Protein AF-A0A350J0A9-F1 (afdb_monomer)

Structure (mmCIF, N/CA/C/O backbone):
data_AF-A0A350J0A9-F1
#
_entry.id   AF-A0A350J0A9-F1
#
loop_
_atom_site.group_PDB
_atom_site.id
_atom_site.type_symbol
_atom_site.label_atom_id
_atom_site.label_alt_id
_atom_site.label_comp_id
_atom_site.label_asym_id
_atom_site.label_entity_id
_atom_site.label_seq_id
_atom_site.pdbx_PDB_ins_code
_atom_site.Cartn_x
_atom_site.Cartn_y
_atom_site.Cartn_z
_atom_site.occupancy
_atom_site.B_iso_or_equiv
_atom_site.auth_seq_id
_atom_site.auth_comp_id
_atom_site.auth_asym_id
_atom_site.auth_atom_id
_atom_site.pdbx_PDB_model_num
ATOM 1 N N . MET A 1 1 ? -14.880 1.288 5.928 1.00 67.25 1 MET A N 1
ATOM 2 C CA . MET A 1 1 ? -14.500 -0.025 5.382 1.00 67.25 1 MET A CA 1
ATOM 3 C C . MET A 1 1 ? -14.600 0.080 3.876 1.00 67.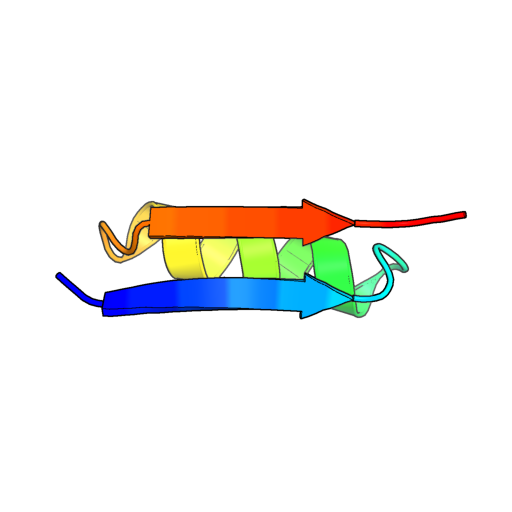25 1 MET A C 1
ATOM 5 O O . MET A 1 1 ? -15.691 -0.022 3.333 1.00 67.25 1 MET A O 1
ATOM 9 N N . GLN A 1 2 ? -13.500 0.465 3.237 1.00 78.94 2 GLN A N 1
ATOM 10 C CA . GLN A 1 2 ? -13.397 0.511 1.784 1.00 78.94 2 GLN A CA 1
ATOM 11 C C . GLN A 1 2 ? -12.366 -0.530 1.360 1.00 78.94 2 GLN A C 1
ATOM 13 O O . GLN A 1 2 ? -11.337 -0.671 2.023 1.00 78.94 2 GLN A O 1
ATOM 18 N N . SER A 1 3 ? -12.661 -1.255 0.287 1.00 91.56 3 SER A N 1
ATOM 19 C CA . SER A 1 3 ? -11.740 -2.231 -0.290 1.00 91.56 3 SER A CA 1
ATOM 20 C C . SER A 1 3 ? -10.909 -1.530 -1.363 1.00 91.56 3 SER A C 1
ATOM 22 O O . SER A 1 3 ? -11.452 -0.940 -2.299 1.00 91.56 3 SER A O 1
ATOM 24 N N . ILE A 1 4 ? -9.587 -1.548 -1.199 1.00 95.50 4 ILE A N 1
ATOM 25 C CA . ILE A 1 4 ? -8.632 -0.830 -2.046 1.00 95.50 4 ILE A CA 1
ATOM 26 C C . ILE A 1 4 ? -7.805 -1.848 -2.828 1.00 95.50 4 ILE A C 1
ATOM 28 O O . ILE A 1 4 ? -7.121 -2.687 -2.241 1.00 95.50 4 ILE A O 1
ATOM 32 N N . LEU A 1 5 ? -7.831 -1.743 -4.157 1.00 97.38 5 LEU A N 1
ATOM 33 C CA . LEU A 1 5 ? -6.923 -2.474 -5.035 1.00 97.38 5 LEU A CA 1
ATOM 34 C C . LEU A 1 5 ? -5.659 -1.640 -5.264 1.00 97.38 5 LEU 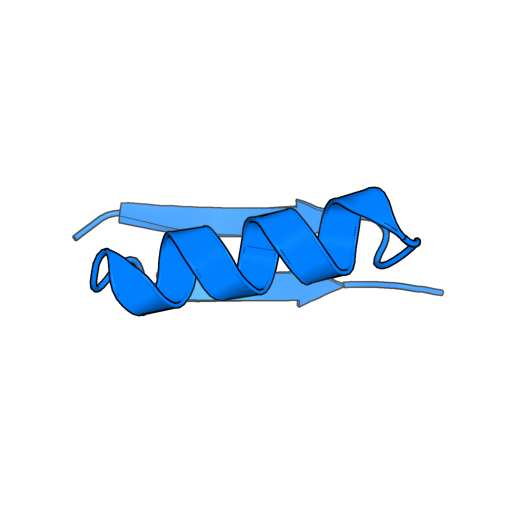A C 1
ATOM 36 O O . LEU A 1 5 ? -5.724 -0.547 -5.826 1.00 97.38 5 LEU A O 1
ATOM 40 N N . LEU A 1 6 ? -4.510 -2.165 -4.848 1.00 96.81 6 LEU A N 1
ATOM 41 C CA . LEU A 1 6 ? -3.212 -1.530 -5.038 1.00 96.81 6 LEU A CA 1
ATOM 42 C C . LEU A 1 6 ? -2.383 -2.306 -6.064 1.00 96.81 6 LEU A C 1
ATOM 44 O O . LEU A 1 6 ? -2.033 -3.458 -5.830 1.00 96.81 6 LEU A O 1
ATOM 48 N N . ILE A 1 7 ? -2.037 -1.671 -7.183 1.00 97.19 7 ILE A N 1
ATOM 49 C CA . ILE A 1 7 ? -1.258 -2.298 -8.259 1.00 97.19 7 ILE A CA 1
ATOM 50 C C . ILE A 1 7 ? 0.164 -1.727 -8.264 1.00 97.19 7 ILE A C 1
ATOM 52 O O . ILE A 1 7 ? 0.353 -0.517 -8.389 1.00 97.19 7 ILE A O 1
ATOM 56 N N . GLY A 1 8 ? 1.154 -2.613 -8.143 1.00 96.31 8 GLY A N 1
ATOM 57 C 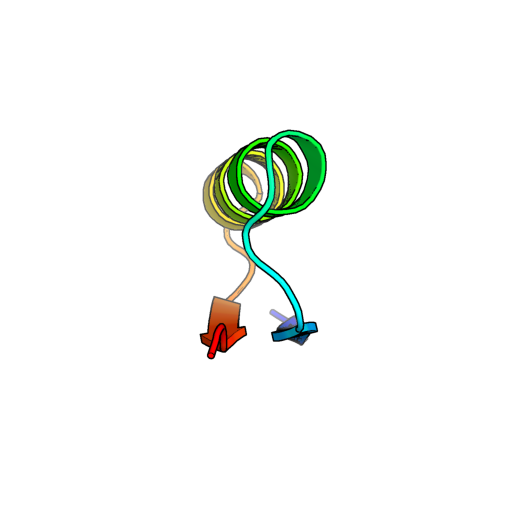CA . GLY A 1 8 ? 2.580 -2.303 -8.072 1.00 96.31 8 GLY A CA 1
ATOM 58 C C . GLY A 1 8 ? 3.079 -2.118 -6.635 1.00 96.31 8 GLY A C 1
ATOM 59 O O . GLY A 1 8 ? 2.801 -1.110 -5.982 1.00 96.31 8 GLY A O 1
ATOM 60 N N . LEU A 1 9 ? 3.900 -3.058 -6.150 1.00 95.88 9 LEU A N 1
ATOM 61 C CA . LEU A 1 9 ? 4.486 -3.066 -4.802 1.00 95.88 9 LEU A CA 1
ATOM 62 C C . LEU A 1 9 ? 5.978 -2.716 -4.821 1.00 95.88 9 LEU A C 1
ATOM 64 O O . LEU A 1 9 ? 6.805 -3.298 -4.106 1.00 95.88 9 LEU A O 1
ATOM 68 N N . GLY A 1 10 ? 6.318 -1.673 -5.580 1.00 95.19 10 GLY A N 1
ATOM 69 C CA . GLY A 1 10 ? 7.589 -0.971 -5.422 1.00 95.19 10 GLY A CA 1
ATOM 70 C C . GLY A 1 10 ? 7.724 -0.329 -4.031 1.00 95.19 10 GLY A C 1
ATOM 71 O O . GLY A 1 10 ? 6.868 -0.471 -3.156 1.00 95.19 10 GLY A O 1
ATOM 72 N N . ARG A 1 11 ? 8.796 0.443 -3.816 1.00 95.62 11 ARG A N 1
ATOM 73 C CA . ARG A 1 11 ? 9.080 1.104 -2.520 1.00 95.62 11 ARG A CA 1
ATOM 74 C C . ARG A 1 11 ? 7.880 1.879 -1.964 1.00 95.62 11 ARG A C 1
ATOM 76 O O . ARG A 1 11 ? 7.567 1.766 -0.784 1.00 95.62 11 ARG A O 1
ATOM 83 N N . PHE A 1 12 ? 7.196 2.621 -2.832 1.00 96.88 12 PHE A N 1
ATOM 84 C CA . PHE A 1 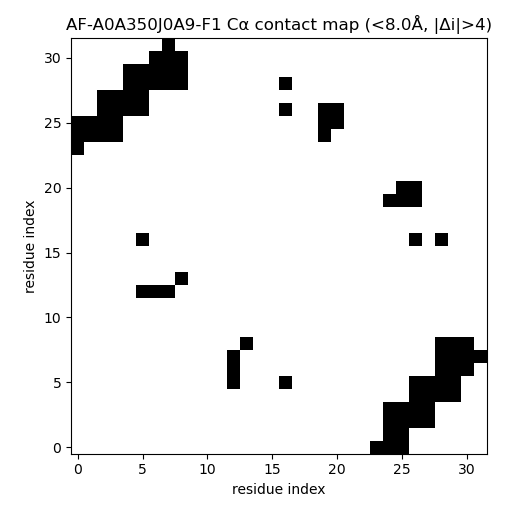12 ? 6.013 3.387 -2.457 1.00 96.88 12 PHE A CA 1
ATOM 85 C C . PHE A 1 12 ? 4.791 2.494 -2.214 1.00 96.88 12 PHE A C 1
ATOM 87 O O . PHE A 1 12 ? 4.141 2.635 -1.185 1.00 96.88 12 PHE A O 1
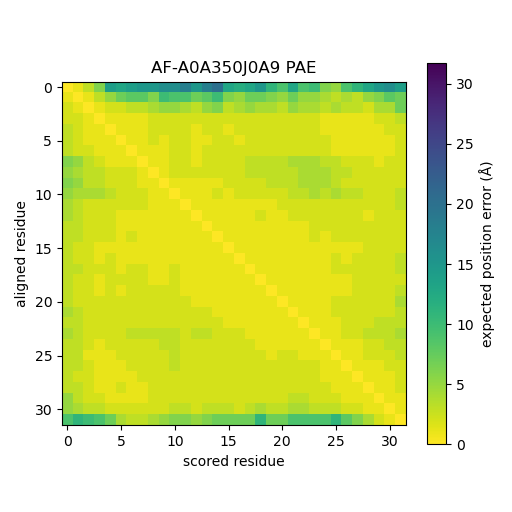ATOM 94 N N . GLY A 1 13 ? 4.519 1.527 -3.098 1.00 96.62 13 GLY A N 1
ATOM 95 C CA . GLY A 1 13 ? 3.366 0.631 -2.967 1.00 96.62 13 GLY A CA 1
ATOM 96 C C . GLY A 1 13 ? 3.355 -0.123 -1.637 1.00 96.62 13 GLY A C 1
ATOM 97 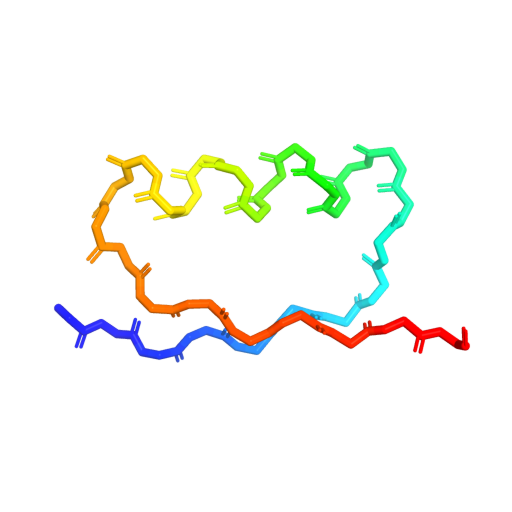O O . GLY A 1 13 ? 2.338 -0.163 -0.952 1.00 96.62 13 GLY A O 1
ATOM 98 N N . ARG A 1 14 ? 4.512 -0.622 -1.187 1.00 96.62 14 ARG A N 1
ATOM 99 C CA . ARG A 1 14 ? 4.624 -1.291 0.122 1.00 96.62 14 ARG A CA 1
ATOM 100 C C . ARG A 1 14 ? 4.343 -0.353 1.294 1.00 96.62 14 ARG A C 1
ATOM 102 O O . ARG A 1 14 ? 3.662 -0.749 2.238 1.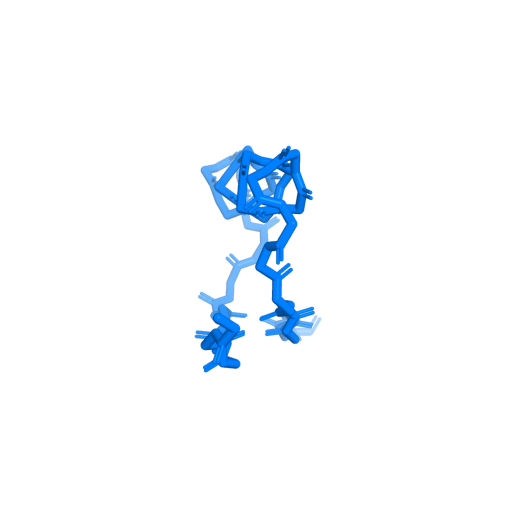00 96.62 14 ARG A O 1
ATOM 109 N N . TYR A 1 15 ? 4.854 0.878 1.240 1.00 97.94 15 TYR A N 1
ATOM 110 C CA . TYR A 1 15 ? 4.585 1.880 2.273 1.00 97.94 15 TYR A CA 1
ATOM 111 C C . TYR A 1 15 ? 3.090 2.217 2.336 1.00 97.94 15 TYR A C 1
ATOM 113 O O . TYR A 1 15 ? 2.498 2.219 3.415 1.00 97.94 15 TYR A O 1
ATOM 121 N N . THR A 1 16 ? 2.472 2.418 1.174 1.00 97.31 16 THR A N 1
ATOM 122 C CA . THR A 1 16 ? 1.047 2.721 1.042 1.00 97.31 16 THR A CA 1
ATOM 123 C C . THR A 1 16 ? 0.174 1.574 1.544 1.00 97.31 16 THR A C 1
ATOM 125 O O . THR A 1 16 ? -0.694 1.812 2.378 1.00 97.31 16 THR A O 1
ATOM 128 N N . ALA A 1 17 ? 0.436 0.327 1.134 1.00 96.81 17 ALA A N 1
ATOM 129 C CA . ALA A 1 17 ? -0.296 -0.847 1.621 1.00 96.81 17 ALA A CA 1
ATOM 130 C C . ALA A 1 17 ? -0.242 -0.954 3.151 1.00 96.81 17 ALA A C 1
ATOM 132 O O . ALA A 1 17 ? -1.263 -1.165 3.803 1.00 96.81 17 ALA A O 1
ATOM 133 N N . LYS A 1 18 ? 0.946 -0.736 3.730 1.00 96.56 18 LYS A N 1
ATOM 134 C CA . LYS A 1 18 ? 1.138 -0.763 5.180 1.00 96.56 18 LYS A CA 1
ATOM 135 C C . LYS A 1 18 ? 0.328 0.331 5.879 1.00 96.56 18 LYS A C 1
ATOM 137 O O . LYS A 1 18 ? -0.358 0.040 6.852 1.00 96.56 18 LYS A O 1
ATOM 142 N N . LYS A 1 19 ? 0.361 1.568 5.371 1.00 97.56 19 LYS A N 1
ATOM 143 C CA . LYS A 1 19 ? -0.418 2.678 5.939 1.00 97.56 19 LYS A CA 1
ATOM 144 C C . LYS A 1 19 ? -1.923 2.481 5.823 1.00 97.56 19 LYS A C 1
ATOM 146 O O . LYS A 1 19 ? -2.638 2.779 6.770 1.00 97.56 19 LYS A O 1
ATOM 151 N N . LEU A 1 20 ? -2.400 1.941 4.709 1.00 96.44 20 LEU A N 1
ATOM 152 C CA . LEU A 1 20 ? -3.815 1.627 4.534 1.00 96.44 20 LEU A CA 1
ATOM 153 C C . LEU A 1 20 ? -4.278 0.521 5.496 1.00 96.44 20 LEU A C 1
ATOM 155 O O . LEU A 1 20 ? -5.343 0.648 6.097 1.00 96.44 20 LEU A O 1
ATOM 159 N N . ASN A 1 21 ? -3.447 -0.499 5.721 1.00 94.44 21 ASN A N 1
ATOM 160 C CA . ASN A 1 21 ? -3.724 -1.545 6.703 1.00 94.44 21 ASN A CA 1
ATOM 161 C C . ASN A 1 21 ? -3.744 -1.003 8.149 1.00 94.44 21 ASN A C 1
ATOM 163 O O . ASN A 1 21 ? -4.630 -1.349 8.922 1.00 94.44 21 ASN A O 1
ATOM 167 N N . GLU A 1 22 ? -2.820 -0.101 8.510 1.00 97.06 22 GLU A N 1
ATOM 168 C CA . GLU A 1 22 ? -2.820 0.593 9.817 1.00 97.06 22 GLU A CA 1
ATOM 169 C C . GLU A 1 22 ? -4.102 1.418 10.052 1.00 97.06 22 GLU A C 1
ATOM 171 O O . GLU A 1 22 ? -4.533 1.592 11.190 1.00 97.06 22 GLU A O 1
ATOM 176 N N . LEU A 1 23 ? -4.738 1.897 8.980 1.00 96.69 23 LEU A N 1
ATOM 177 C CA . LEU A 1 23 ? -6.010 2.627 9.016 1.00 96.69 23 LEU A CA 1
ATOM 178 C C . LEU A 1 23 ? -7.243 1.705 8.982 1.00 96.69 23 LEU A C 1
ATOM 180 O O . LEU A 1 23 ? -8.355 2.184 8.739 1.00 96.69 23 LEU A O 1
ATOM 184 N N . ASN A 1 24 ? -7.061 0.399 9.209 1.00 95.25 24 ASN A N 1
ATOM 185 C CA . ASN A 1 24 ? -8.104 -0.629 9.144 1.00 95.25 24 ASN A CA 1
ATOM 186 C C . ASN A 1 24 ? -8.884 -0.614 7.813 1.00 95.25 24 ASN A C 1
ATOM 188 O O . ASN A 1 24 ? -10.089 -0.874 7.783 1.00 95.25 24 ASN A O 1
ATOM 192 N N . GLN A 1 25 ? -8.214 -0.260 6.712 1.00 96.56 25 GLN A N 1
ATOM 193 C CA . GLN A 1 25 ? -8.760 -0.453 5.371 1.00 96.56 25 GLN A CA 1
ATOM 194 C C . GLN A 1 25 ? -8.408 -1.851 4.870 1.00 96.56 25 GLN A C 1
ATOM 196 O O . GLN A 1 25 ? -7.340 -2.383 5.172 1.00 96.56 25 GLN A O 1
ATOM 201 N N . GLU A 1 26 ? -9.292 -2.427 4.065 1.00 95.62 26 GLU A N 1
ATOM 202 C CA . GLU A 1 26 ? -9.026 -3.694 3.398 1.00 95.62 26 GLU A CA 1
ATOM 203 C C . GLU A 1 26 ? -8.237 -3.414 2.116 1.00 95.62 26 GLU A C 1
ATOM 205 O O . GLU A 1 26 ? -8.664 -2.622 1.273 1.00 95.62 26 GLU A O 1
ATOM 210 N N . VAL A 1 27 ? -7.072 -4.045 1.969 1.00 96.25 27 VAL A N 1
ATOM 211 C CA . VAL A 1 27 ? -6.181 -3.820 0.827 1.00 96.25 27 VAL A CA 1
ATOM 212 C C . VAL A 1 27 ? -5.873 -5.140 0.144 1.00 96.25 27 VAL A C 1
ATOM 214 O O . VAL A 1 27 ? -5.285 -6.035 0.747 1.00 96.25 27 VAL A O 1
ATOM 217 N N . MET A 1 28 ? -6.193 -5.226 -1.144 1.00 96.31 28 MET A N 1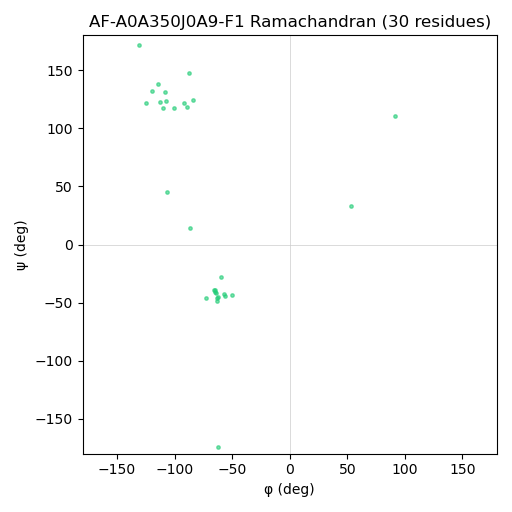
ATOM 218 C CA . MET A 1 28 ? -5.666 -6.256 -2.032 1.00 96.31 28 MET A CA 1
ATOM 219 C C . MET A 1 28 ? -4.536 -5.636 -2.844 1.00 96.31 28 MET A C 1
ATOM 221 O O . MET A 1 28 ? -4.761 -4.690 -3.595 1.00 96.31 28 MET A O 1
ATOM 225 N N . ALA A 1 29 ? -3.320 -6.151 -2.694 1.00 96.06 29 ALA A N 1
ATOM 226 C CA . ALA A 1 29 ? -2.177 -5.671 -3.454 1.00 96.06 29 ALA A CA 1
ATOM 227 C C . ALA A 1 29 ? -1.737 -6.697 -4.502 1.00 96.06 29 ALA A C 1
ATOM 229 O O . ALA A 1 29 ? -1.564 -7.871 -4.181 1.00 96.06 29 ALA A O 1
ATOM 230 N N . ILE A 1 30 ? -1.542 -6.244 -5.739 1.00 96.31 30 ILE A N 1
ATOM 231 C CA . ILE A 1 30 ? -1.094 -7.053 -6.875 1.00 96.31 30 ILE A CA 1
ATOM 232 C C . ILE A 1 30 ? 0.223 -6.472 -7.393 1.00 96.31 30 ILE A C 1
ATOM 234 O O . ILE A 1 30 ? 0.334 -5.266 -7.615 1.00 96.31 30 ILE A O 1
ATOM 238 N N . ASP A 1 31 ? 1.216 -7.328 -7.605 1.00 95.19 31 ASP A N 1
ATOM 239 C CA . ASP A 1 31 ? 2.463 -7.008 -8.308 1.00 95.19 31 ASP A CA 1
ATOM 240 C C . ASP A 1 31 ? 2.734 -8.086 -9.378 1.00 95.19 31 ASP A C 1
ATOM 242 O O . ASP A 1 31 ? 1.988 -9.065 -9.446 1.00 95.19 31 ASP A O 1
ATOM 246 N N . LYS A 1 32 ? 3.735 -7.876 -10.241 1.00 90.56 32 LYS A N 1
ATOM 247 C CA . LYS A 1 32 ? 4.099 -8.800 -11.331 1.00 90.56 32 LYS A CA 1
ATOM 248 C C . LYS A 1 32 ? 4.575 -10.167 -10.831 1.00 90.56 32 LYS A C 1
ATOM 250 O O . LYS A 1 32 ? 5.321 -10.203 -9.829 1.00 90.56 32 LYS A O 1
#

Radius of gyration: 8.77 Å; Cα contacts (8 Å, |Δi|>4): 43; chains: 1; bounding box: 24×12×21 Å

Foldseek 3Di:
DEEEEAEADDPVSVVVVVVCVVVVYHYDYDYD

Solvent-accessible surface area (backbone atoms only — not comparable to full-atom values): 1994 Å² total; per-residue (Å²): 131,55,81,43,81,44,76,48,66,52,82,64,36,49,53,51,54,51,52,40,47,76,68,67,33,49,72,51,75,45,65,137

pLDDT: mean 94.58, std 5.93, range [67.25, 97.94]

Nearest PDB structures (foldseek):
  1z0s-assembly1_B  TM=6.424E-01  e=1.055E-01  Archaeoglobus fulgidus
  3a0r-assembly1_B  TM=6.471E-01  e=4.610E-01  Thermotoga maritima
  5o22-assembly1_B  TM=6.158E-01  e=6.397E-01  Escherichia coli K-12
  1i1q-assembly1_B  TM=6.990E-01  e=3.573E+00  Salmonella enterica subsp. enterica serovar Typhimurium
  2q5c-assembly1_A  TM=5.539E-01  e=6.880E+00  Clostridium acetobutylicum ATCC 824

Mean predicted aligned erro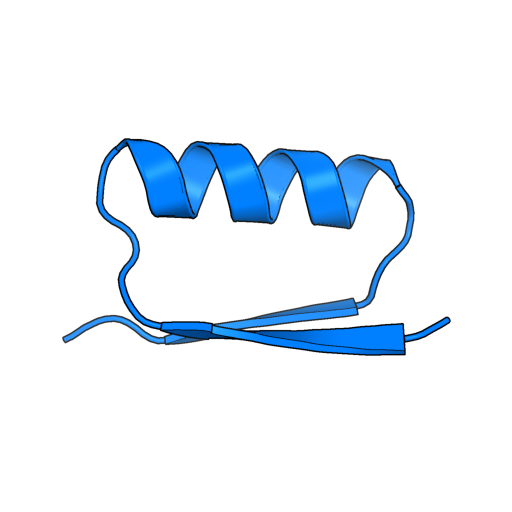r: 2.41 Å

Secondary structure (DSSP, 8-state):
--EEEEE--SHHHHHHHHHHHHTT-EEEEE--

Sequence (32 aa):
MQSILLIGLGRFGRYTAKKLNELNQEVMAIDK